Protein AF-A0A920QYG7-F1 (afdb_monomer_lite)

Secondary structure (DSSP, 8-state):
-EEEEEEEEEEETTTTEEE-GGGEETTEETTT-PBPEEEEEEEEEE-GGGGHHHHH--TT----HHHHTT--

Foldseek 3Di:
DKDKDKDWFWAFPVVRDTDDPVQQDPQAGVPPRGHTDIDTDTDMDDPCVVCLVVQLPCVPPDDDPVVNVVSD

Radius of gyration: 15.48 Å; chains: 1; bounding box: 36×17×38 Å

pLDDT: mean 88.26, std 9.78, range [44.19, 97.06]

Structure (mmCIF, N/CA/C/O backbone):
data_AF-A0A920QYG7-F1
#
_entry.id   AF-A0A920QYG7-F1
#
loop_
_atom_site.group_PDB
_atom_site.id
_atom_site.type_symbol
_atom_site.label_atom_id
_atom_site.label_alt_id
_atom_site.label_comp_id
_atom_site.label_asym_id
_atom_site.label_entity_id
_atom_site.label_seq_id
_atom_site.pdbx_PDB_ins_code
_atom_site.Cartn_x
_atom_site.Cartn_y
_atom_site.Cartn_z
_atom_site.occupancy
_atom_site.B_iso_or_equiv
_atom_site.auth_seq_id
_atom_site.auth_comp_id
_atom_site.auth_asym_id
_atom_site.auth_atom_id
_atom_site.pdbx_PDB_model_num
ATOM 1 N N . MET A 1 1 ? -10.386 3.170 -15.444 1.00 72.62 1 MET A N 1
ATOM 2 C CA . MET A 1 1 ? -10.111 1.881 -14.765 1.00 72.62 1 MET A CA 1
ATOM 3 C C . MET A 1 1 ? -10.235 2.011 -13.253 1.00 72.62 1 MET A C 1
ATOM 5 O O . MET A 1 1 ? -9.314 1.669 -12.531 1.00 72.62 1 MET A O 1
ATOM 9 N N . ALA A 1 2 ? -11.385 2.471 -12.766 1.00 87.00 2 ALA A N 1
ATOM 10 C CA . ALA A 1 2 ? -11.682 2.500 -11.339 1.00 87.00 2 ALA A CA 1
ATOM 11 C C . ALA A 1 2 ? -12.889 1.599 -11.082 1.00 87.00 2 ALA A C 1
ATOM 13 O O . ALA A 1 2 ? -13.778 1.503 -11.933 1.00 87.00 2 ALA A O 1
ATOM 14 N N . TYR A 1 3 ? -12.901 0.905 -9.957 1.00 90.00 3 TYR A N 1
ATOM 15 C CA . TYR A 1 3 ? -14.032 0.097 -9.519 1.00 90.00 3 TYR A CA 1
ATOM 16 C C . TYR A 1 3 ? -14.174 0.194 -8.008 1.00 90.00 3 TYR A C 1
ATOM 18 O O . TYR A 1 3 ? -13.237 0.594 -7.319 1.00 90.00 3 TYR A O 1
ATOM 26 N N . ARG A 1 4 ? -15.361 -0.145 -7.511 1.00 91.69 4 ARG A N 1
ATOM 27 C CA . ARG A 1 4 ? -15.661 -0.155 -6.087 1.00 91.69 4 ARG A CA 1
ATOM 28 C C . ARG A 1 4 ? -15.839 -1.592 -5.631 1.00 91.69 4 ARG A C 1
ATOM 30 O O . ARG A 1 4 ? -16.604 -2.319 -6.260 1.00 91.69 4 ARG A O 1
ATOM 37 N N . ASP A 1 5 ? -15.155 -1.970 -4.563 1.00 91.06 5 ASP A N 1
ATOM 38 C CA . ASP A 1 5 ? -15.218 -3.322 -4.010 1.00 91.06 5 ASP A CA 1
ATOM 39 C C . ASP A 1 5 ? -15.051 -3.299 -2.487 1.00 91.06 5 ASP A C 1
ATOM 41 O O . ASP A 1 5 ? -14.608 -2.290 -1.926 1.00 91.06 5 ASP A O 1
ATOM 45 N N . LYS A 1 6 ? -15.436 -4.387 -1.818 1.00 92.44 6 LYS A N 1
ATOM 46 C CA . LYS A 1 6 ? -15.195 -4.581 -0.387 1.00 92.44 6 LYS A CA 1
ATOM 47 C C . LYS A 1 6 ? -13.880 -5.336 -0.212 1.00 92.44 6 LYS A C 1
ATOM 49 O O . LYS A 1 6 ? -13.732 -6.440 -0.725 1.00 92.44 6 LYS A O 1
ATOM 54 N N . ALA A 1 7 ? -12.946 -4.750 0.526 1.00 90.12 7 ALA A N 1
ATOM 55 C CA . ALA A 1 7 ? -11.660 -5.374 0.810 1.00 90.12 7 ALA A CA 1
ATOM 56 C C . ALA A 1 7 ? -11.158 -4.994 2.204 1.00 90.12 7 ALA A C 1
ATOM 58 O O . ALA A 1 7 ? -11.632 -4.034 2.822 1.00 90.12 7 ALA A O 1
ATOM 59 N N . THR A 1 8 ? -10.174 -5.746 2.684 1.00 92.62 8 THR A N 1
ATOM 60 C CA . THR A 1 8 ? -9.341 -5.329 3.809 1.00 92.62 8 THR A CA 1
ATOM 61 C C . THR A 1 8 ? -8.422 -4.204 3.342 1.00 92.62 8 THR A C 1
ATOM 63 O O . THR A 1 8 ? -7.717 -4.358 2.347 1.00 92.62 8 THR A O 1
ATOM 66 N N . VAL A 1 9 ? -8.450 -3.072 4.039 1.00 92.56 9 VAL A N 1
ATOM 67 C CA . VAL A 1 9 ? -7.665 -1.876 3.712 1.00 92.56 9 VAL A CA 1
ATOM 68 C C . VAL A 1 9 ? -6.737 -1.503 4.860 1.00 92.56 9 VAL A C 1
ATOM 70 O O . VAL A 1 9 ? -7.059 -1.747 6.027 1.00 92.56 9 VAL A O 1
ATOM 73 N N . ASN A 1 10 ? -5.615 -0.875 4.515 1.00 95.69 10 ASN A N 1
ATOM 74 C CA . ASN A 1 10 ? -4.705 -0.249 5.467 1.00 95.69 10 ASN A CA 1
ATOM 75 C C . ASN A 1 10 ? -5.356 1.031 5.998 1.00 95.69 10 ASN A C 1
ATOM 77 O O . ASN A 1 10 ? -5.744 1.899 5.214 1.00 95.69 10 ASN A O 1
ATOM 81 N N . TRP A 1 11 ? -5.495 1.155 7.313 1.00 95.75 11 TRP A N 1
ATOM 82 C CA . TRP A 1 11 ? -6.112 2.302 7.974 1.00 95.75 11 TRP A CA 1
ATOM 83 C C . TRP A 1 11 ? -5.129 2.975 8.926 1.00 95.75 11 TRP A C 1
ATOM 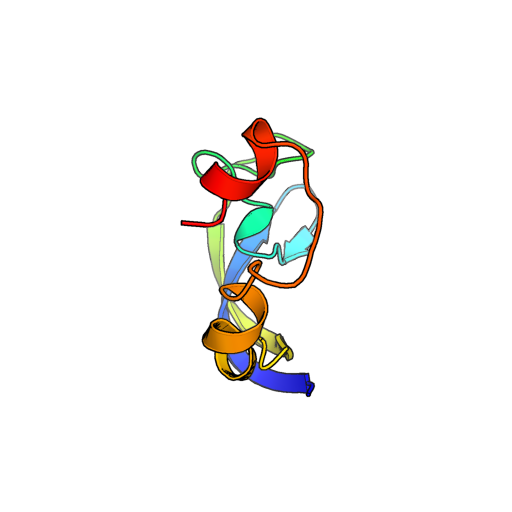85 O O . TRP A 1 11 ? -4.549 2.320 9.796 1.00 95.75 11 TRP A O 1
ATOM 95 N N . CYS A 1 12 ? -4.993 4.294 8.789 1.00 95.69 12 CYS A N 1
ATOM 96 C CA . CYS A 1 12 ? -4.236 5.128 9.712 1.00 95.69 12 CYS A CA 1
ATOM 97 C C . CYS A 1 12 ? -5.200 5.818 10.695 1.00 95.69 12 CYS A C 1
ATOM 99 O O . CYS A 1 12 ? -5.964 6.699 10.280 1.00 95.69 12 CYS A O 1
ATOM 101 N N . PRO A 1 13 ? -5.186 5.461 11.994 1.00 93.56 13 PRO A N 1
ATOM 102 C CA . PRO A 1 13 ? -6.097 6.039 12.983 1.00 93.56 13 PRO A CA 1
ATOM 103 C C . PRO A 1 13 ? -5.789 7.506 13.300 1.00 93.56 13 PRO A C 1
ATOM 105 O O . PRO A 1 13 ? -6.698 8.266 13.618 1.00 93.56 13 PRO A O 1
ATOM 108 N N . GLU A 1 14 ? -4.530 7.927 13.179 1.00 94.81 14 GLU A N 1
ATOM 109 C CA . GLU A 1 14 ? -4.133 9.314 13.439 1.00 94.81 14 GLU A CA 1
ATOM 110 C C . GLU A 1 14 ? -4.690 10.271 12.379 1.00 94.81 14 GLU A C 1
ATOM 112 O O . GLU A 1 14 ? -5.203 11.345 12.692 1.00 94.81 14 GLU A O 1
ATOM 117 N N . LEU A 1 15 ? -4.649 9.850 11.115 1.00 93.00 15 LEU A 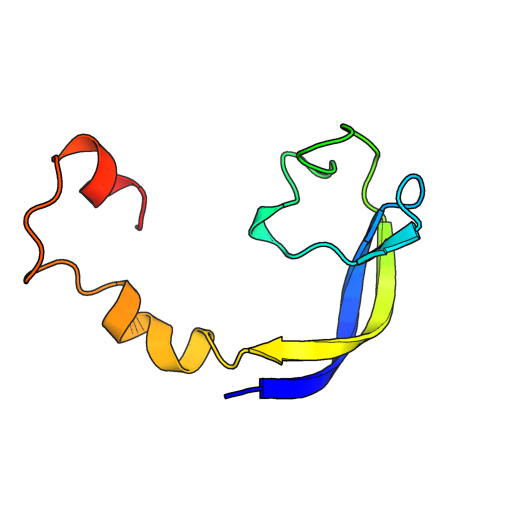N 1
ATOM 118 C CA . LEU A 1 15 ? -5.149 10.635 9.990 1.00 93.00 15 LEU A CA 1
ATOM 119 C C . LEU A 1 15 ? -6.633 10.401 9.692 1.00 93.00 15 LEU A C 1
ATOM 121 O O . LEU A 1 15 ? -7.216 11.151 8.910 1.00 93.00 15 LEU A O 1
ATOM 125 N N . ASN A 1 16 ? -7.231 9.366 10.286 1.00 92.75 16 ASN A N 1
ATOM 126 C CA . ASN A 1 16 ? -8.580 8.891 9.985 1.00 92.75 16 ASN A CA 1
ATOM 127 C C . ASN A 1 16 ? -8.821 8.696 8.479 1.00 92.75 16 ASN A C 1
ATOM 129 O O . ASN A 1 16 ? -9.828 9.146 7.926 1.00 92.75 16 ASN A O 1
ATOM 133 N N . THR A 1 17 ? -7.879 8.033 7.807 1.00 93.25 17 THR A N 1
ATOM 134 C CA . THR A 1 17 ? -7.964 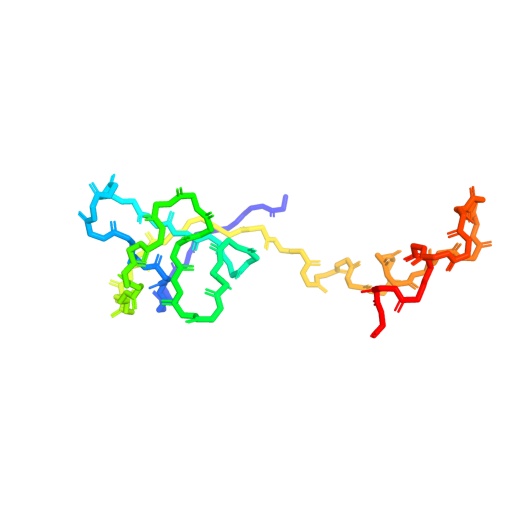7.744 6.372 1.00 93.25 17 THR A CA 1
ATOM 135 C C . THR A 1 17 ? -7.404 6.367 6.040 1.00 93.25 17 THR A C 1
ATOM 137 O O . THR A 1 17 ? -6.595 5.799 6.778 1.00 93.25 17 THR A O 1
ATOM 140 N N . VAL A 1 18 ? -7.830 5.849 4.889 1.00 94.06 18 VAL A N 1
ATOM 141 C CA . VAL A 1 18 ? -7.213 4.681 4.260 1.00 94.06 18 VAL A CA 1
ATOM 142 C C . VAL A 1 18 ? -5.873 5.058 3.626 1.00 94.06 18 VAL A C 1
ATOM 144 O O . VAL A 1 18 ? -5.704 6.191 3.167 1.00 94.06 18 VAL A O 1
ATOM 147 N N . LEU A 1 19 ? -4.955 4.096 3.584 1.00 95.00 19 LEU A N 1
ATOM 148 C CA . LEU A 1 19 ? -3.653 4.185 2.924 1.00 95.00 19 LEU A CA 1
ATOM 149 C C . LEU A 1 19 ? -3.568 3.172 1.777 1.00 95.00 19 LEU A C 1
ATOM 151 O O . LEU A 1 19 ? -4.103 2.062 1.874 1.00 95.00 19 LEU A O 1
ATOM 155 N N . ALA A 1 20 ? -2.872 3.536 0.700 1.00 93.31 20 ALA A N 1
ATOM 156 C CA . ALA A 1 20 ? -2.438 2.562 -0.301 1.00 93.31 20 ALA A CA 1
ATOM 157 C C . ALA A 1 20 ? -1.318 1.668 0.266 1.00 93.31 20 ALA A C 1
ATOM 159 O O . ALA A 1 20 ? -0.707 2.000 1.282 1.00 93.31 20 ALA A O 1
ATOM 160 N N . ASN A 1 21 ? -1.037 0.531 -0.375 1.00 92.31 21 ASN A N 1
ATOM 161 C CA . ASN A 1 21 ? 0.000 -0.396 0.097 1.00 92.31 21 ASN A CA 1
ATOM 162 C C . ASN A 1 21 ? 1.388 0.251 0.095 1.00 92.31 21 ASN A C 1
ATOM 164 O O . ASN A 1 21 ? 2.169 0.042 1.015 1.00 92.31 21 ASN A O 1
ATOM 168 N N . GLU A 1 22 ? 1.663 1.085 -0.903 1.00 92.19 22 GLU A N 1
ATOM 169 C CA . GLU A 1 22 ? 2.946 1.760 -1.094 1.00 92.19 22 GLU A CA 1
ATOM 170 C C . GLU A 1 22 ? 3.227 2.818 -0.015 1.00 92.19 22 GLU A C 1
ATOM 172 O O . GLU A 1 22 ? 4.373 3.212 0.164 1.00 92.19 22 GLU A O 1
ATOM 177 N N . GLN A 1 23 ? 2.198 3.253 0.723 1.00 94.81 23 GLN A N 1
ATOM 178 C CA . GLN A 1 23 ? 2.312 4.235 1.808 1.00 94.81 23 GLN A CA 1
ATOM 179 C C . GLN A 1 23 ? 2.554 3.586 3.178 1.00 94.81 23 GLN A C 1
ATOM 181 O O . GLN A 1 23 ? 2.621 4.286 4.191 1.00 94.81 23 GLN A O 1
ATOM 186 N N . VAL A 1 24 ? 2.629 2.252 3.231 1.00 95.38 24 VAL A N 1
ATOM 187 C CA . VAL A 1 24 ? 2.880 1.490 4.455 1.00 95.38 24 VAL A CA 1
ATOM 188 C C . VAL A 1 24 ? 4.321 0.992 4.443 1.00 95.38 24 VAL A C 1
ATOM 190 O O . VAL A 1 24 ? 4.661 0.060 3.718 1.00 95.38 24 VAL A O 1
ATOM 193 N N . ILE A 1 25 ? 5.165 1.587 5.283 1.00 95.62 25 ILE A N 1
ATOM 194 C CA . ILE A 1 25 ? 6.580 1.230 5.427 1.00 95.62 25 ILE A CA 1
ATOM 195 C C . ILE A 1 25 ? 6.775 0.587 6.798 1.00 95.62 25 ILE A C 1
ATOM 197 O O . ILE A 1 25 ? 6.465 1.193 7.822 1.00 95.62 25 ILE A O 1
ATOM 201 N N . ASP A 1 26 ? 7.241 -0.664 6.826 1.00 93.94 26 ASP A N 1
ATOM 202 C CA . ASP A 1 26 ? 7.426 -1.454 8.055 1.00 93.94 26 ASP A CA 1
ATOM 203 C C . ASP A 1 26 ? 6.180 -1.482 8.969 1.00 93.94 26 ASP A C 1
ATOM 205 O O . ASP A 1 26 ? 6.268 -1.400 10.196 1.00 93.94 26 ASP A O 1
ATOM 209 N N . GLY A 1 27 ? 4.990 -1.574 8.361 1.00 93.62 27 GLY A N 1
ATOM 210 C CA . GLY A 1 27 ? 3.704 -1.599 9.073 1.00 93.62 27 GLY A CA 1
ATOM 211 C C . GLY A 1 27 ? 3.242 -0.239 9.610 1.00 93.62 27 GLY A C 1
ATOM 212 O O . GLY A 1 27 ? 2.303 -0.182 10.407 1.00 93.62 27 GLY A O 1
ATOM 213 N N . LYS A 1 28 ? 3.887 0.855 9.192 1.00 96.25 28 LYS A N 1
ATOM 214 C CA . LYS A 1 28 ? 3.591 2.220 9.633 1.00 96.25 28 LYS A CA 1
ATOM 215 C C . LYS A 1 28 ? 3.273 3.137 8.463 1.00 96.25 28 LYS A C 1
ATOM 217 O O . LYS A 1 28 ? 3.752 2.934 7.353 1.00 96.25 28 LYS A O 1
ATOM 222 N N . ASP A 1 29 ? 2.477 4.161 8.735 1.00 95.75 29 ASP A N 1
ATOM 223 C CA . ASP A 1 29 ? 2.220 5.255 7.801 1.00 95.75 29 ASP A CA 1
ATOM 224 C C . ASP A 1 29 ? 3.538 5.968 7.452 1.00 95.75 29 ASP A C 1
ATOM 226 O O . ASP A 1 29 ? 4.258 6.414 8.350 1.00 95.75 29 ASP A O 1
ATOM 230 N N . GLU A 1 30 ? 3.852 6.091 6.160 1.00 94.38 30 GLU A N 1
ATOM 231 C CA . GLU A 1 30 ? 5.074 6.745 5.664 1.00 94.38 30 GLU A CA 1
ATOM 232 C C . GLU A 1 30 ? 5.262 8.187 6.169 1.00 94.38 30 GLU A C 1
ATOM 234 O O . GLU A 1 30 ? 6.389 8.677 6.272 1.00 94.38 30 GLU A O 1
ATOM 239 N N . ARG A 1 31 ? 4.164 8.887 6.469 1.00 93.06 31 ARG A N 1
ATOM 240 C CA . ARG A 1 31 ? 4.140 10.315 6.786 1.00 93.06 31 ARG A CA 1
ATOM 241 C C . ARG A 1 31 ? 4.119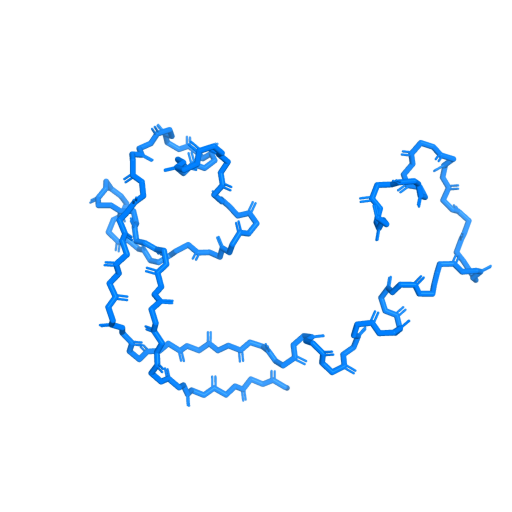 10.573 8.281 1.00 93.06 31 ARG A C 1
ATOM 243 O O . ARG A 1 31 ? 4.783 11.503 8.735 1.00 93.06 31 ARG A O 1
ATOM 250 N N . THR A 1 32 ? 3.324 9.817 9.034 1.00 95.06 32 THR A N 1
ATOM 251 C CA . THR A 1 32 ? 3.162 10.045 10.484 1.00 95.06 32 THR A CA 1
ATOM 252 C C . THR A 1 32 ? 3.947 9.054 11.335 1.00 95.06 32 THR A C 1
ATOM 254 O O . THR A 1 32 ? 4.209 9.327 12.504 1.00 95.06 32 THR A O 1
ATOM 257 N N . GLY A 1 33 ? 4.342 7.905 10.778 1.00 93.94 33 GLY A N 1
ATOM 258 C CA . GLY A 1 33 ? 4.930 6.803 11.539 1.00 93.94 33 GLY A CA 1
ATOM 259 C C . GLY A 1 33 ? 3.930 6.082 12.450 1.00 93.94 33 GLY A C 1
ATOM 260 O O . GLY A 1 33 ? 4.343 5.236 13.249 1.00 93.94 33 GLY A O 1
ATOM 261 N N . ALA A 1 34 ? 2.636 6.406 12.348 1.00 95.31 34 ALA A N 1
ATOM 262 C CA . ALA A 1 34 ? 1.575 5.753 13.101 1.00 95.31 34 ALA A CA 1
ATOM 263 C C . ALA A 1 34 ? 1.430 4.288 12.684 1.00 95.31 34 ALA A C 1
ATOM 265 O O . ALA A 1 34 ? 1.635 3.935 11.523 1.00 95.31 34 ALA A O 1
ATOM 266 N N . GLU A 1 35 ? 1.047 3.438 13.635 1.00 97.06 35 GLU A N 1
ATOM 267 C CA . GLU A 1 35 ? 0.787 2.027 13.366 1.00 97.06 35 GLU A CA 1
ATOM 268 C C . GLU A 1 35 ? -0.453 1.860 12.482 1.00 97.06 35 GLU A C 1
ATOM 270 O O . GLU A 1 35 ? -1.508 2.454 12.733 1.00 97.06 35 GLU A O 1
ATOM 275 N N . VAL A 1 36 ? -0.310 1.049 11.435 1.00 96.94 36 VAL A N 1
ATOM 276 C CA . VAL A 1 36 ? -1.384 0.759 10.486 1.00 96.94 36 VAL A CA 1
ATOM 277 C C . VAL A 1 36 ? -2.208 -0.418 10.988 1.00 96.94 36 VAL A C 1
ATOM 279 O O . VAL A 1 36 ? -1.676 -1.476 11.322 1.00 96.94 36 VAL A O 1
ATOM 282 N N . ILE A 1 37 ? -3.530 -0.257 10.978 1.00 95.69 37 ILE A N 1
ATOM 283 C CA . ILE A 1 37 ? -4.472 -1.338 11.288 1.00 95.69 37 ILE A CA 1
ATOM 284 C C . ILE A 1 37 ? -5.225 -1.776 10.033 1.00 95.69 37 ILE A C 1
ATOM 286 O O . ILE A 1 37 ? -5.400 -1.006 9.092 1.00 95.69 37 ILE A O 1
ATOM 290 N N . HIS A 1 38 ? -5.713 -3.014 10.033 1.00 93.75 38 HIS A N 1
ATOM 291 C CA . HIS A 1 38 ? -6.463 -3.577 8.913 1.00 93.75 38 HIS A CA 1
ATOM 292 C C . HIS A 1 38 ? -7.964 -3.542 9.202 1.00 93.75 38 HIS A C 1
ATOM 294 O O . HIS A 1 38 ? -8.415 -4.077 10.214 1.00 93.75 38 HIS A O 1
ATOM 300 N N . THR A 1 39 ? -8.745 -2.937 8.305 1.00 91.62 39 THR A N 1
ATOM 301 C CA . THR A 1 39 ? -10.209 -2.825 8.448 1.00 91.62 39 THR A CA 1
ATOM 302 C C . THR A 1 39 ? -10.910 -3.272 7.169 1.00 91.62 39 THR A C 1
ATOM 304 O O . THR A 1 39 ? -10.428 -3.000 6.075 1.00 91.62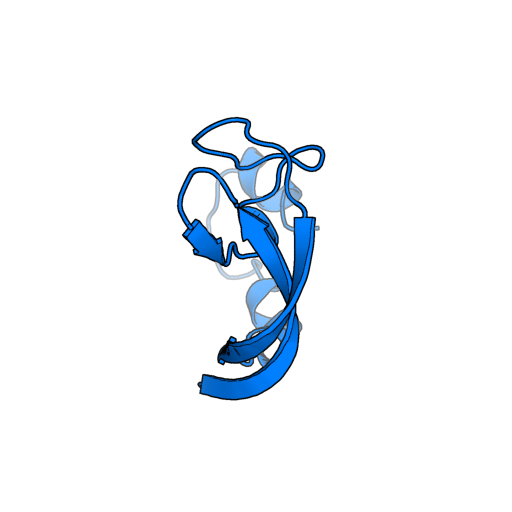 39 THR A O 1
ATOM 307 N N . GLU A 1 40 ? -12.060 -3.946 7.268 1.00 92.56 40 GLU A N 1
ATOM 308 C CA . GLU A 1 40 ? -12.905 -4.201 6.095 1.00 92.56 40 GLU A CA 1
ATOM 309 C C . GLU A 1 40 ? -13.709 -2.950 5.718 1.00 92.56 40 GLU A C 1
ATOM 311 O O . GLU A 1 40 ? -14.565 -2.499 6.481 1.00 92.56 40 GLU A O 1
ATOM 316 N N . MET A 1 41 ? -13.504 -2.426 4.510 1.00 90.50 41 MET A N 1
ATOM 317 C CA . MET A 1 41 ? -14.273 -1.295 3.986 1.00 90.50 41 MET A CA 1
ATOM 318 C C . MET A 1 41 ? -14.578 -1.457 2.500 1.00 90.50 41 MET A C 1
ATOM 320 O O . MET A 1 41 ? -13.864 -2.114 1.747 1.00 90.50 41 MET A O 1
ATOM 324 N N . THR A 1 42 ? -15.662 -0.814 2.061 1.00 91.88 42 THR A N 1
ATOM 325 C CA . THR A 1 42 ? -15.882 -0.579 0.633 1.00 91.88 42 THR A CA 1
ATOM 326 C C . THR A 1 42 ? -15.027 0.605 0.196 1.00 91.88 42 THR A C 1
ATOM 328 O O . THR A 1 42 ? -15.172 1.699 0.747 1.0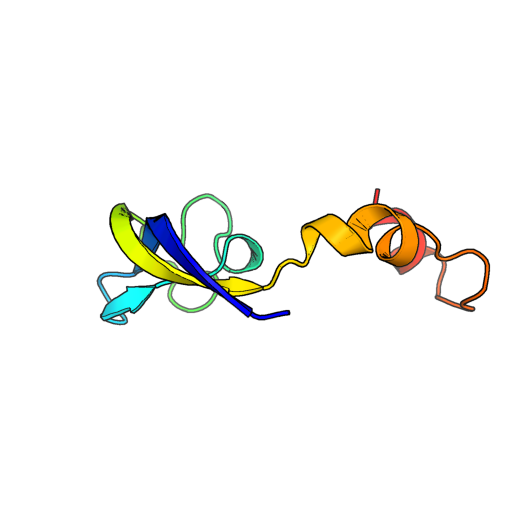0 91.88 42 THR A O 1
ATOM 331 N N . GLN A 1 43 ? -14.149 0.397 -0.781 1.00 88.31 43 GLN A N 1
ATOM 332 C CA . GLN A 1 43 ? -13.230 1.416 -1.292 1.00 88.31 43 GLN A CA 1
ATOM 333 C C . GLN A 1 43 ? -13.182 1.433 -2.818 1.00 88.31 43 GLN A C 1
ATOM 335 O O . GLN A 1 43 ? -13.709 0.546 -3.493 1.00 88.31 43 GLN A O 1
ATOM 340 N N . TRP A 1 44 ? -12.586 2.501 -3.347 1.00 88.69 44 TRP A N 1
ATOM 341 C CA . TRP A 1 44 ? -12.304 2.650 -4.766 1.00 88.69 44 TRP A CA 1
ATOM 342 C C . TRP A 1 44 ? -10.894 2.163 -5.070 1.00 88.69 44 TRP A C 1
ATOM 344 O O . TRP A 1 44 ? -9.938 2.566 -4.416 1.00 88.69 44 TRP A O 1
ATOM 354 N N . PHE A 1 45 ? -10.773 1.341 -6.104 1.00 86.56 45 PHE A N 1
ATOM 355 C CA . PHE A 1 45 ? -9.516 0.751 -6.535 1.00 86.56 45 PHE A CA 1
ATOM 356 C C . PHE A 1 45 ? -9.277 1.051 -8.006 1.00 86.56 45 PHE A C 1
ATOM 358 O O . PHE A 1 45 ? -10.202 1.002 -8.828 1.00 86.56 45 PHE A O 1
ATOM 365 N N . PHE A 1 46 ? -8.020 1.301 -8.359 1.00 88.94 46 PHE A N 1
ATOM 366 C CA . PHE A 1 46 ? -7.597 1.254 -9.749 1.00 88.94 46 PHE A CA 1
ATOM 367 C C . PHE A 1 46 ? -7.297 -0.188 -10.146 1.00 88.94 46 PHE A C 1
ATOM 369 O O . PHE A 1 46 ? -6.698 -0.946 -9.389 1.00 88.94 46 PHE A O 1
ATOM 376 N N . ARG A 1 47 ? -7.674 -0.579 -11.367 1.00 90.56 47 ARG A N 1
ATOM 377 C CA . ARG A 1 47 ? -7.300 -1.890 -11.935 1.00 90.56 47 ARG A CA 1
ATOM 378 C C . ARG A 1 47 ? -5.842 -1.881 -12.414 1.00 90.56 47 ARG A C 1
ATOM 380 O O . ARG A 1 47 ? -5.589 -2.189 -13.575 1.00 90.56 47 ARG A O 1
ATOM 387 N N . ILE A 1 48 ? -4.911 -1.470 -11.555 1.00 88.06 48 ILE A N 1
ATOM 388 C CA . ILE A 1 48 ? -3.493 -1.293 -11.902 1.00 88.06 48 ILE A CA 1
ATOM 389 C C . ILE A 1 48 ? -2.819 -2.621 -12.254 1.00 88.06 48 ILE A C 1
ATOM 391 O O . ILE A 1 48 ? -1.986 -2.664 -13.146 1.00 88.06 48 ILE A O 1
ATOM 395 N N . THR A 1 49 ? -3.275 -3.729 -11.667 1.00 88.81 49 THR A N 1
ATOM 396 C CA . THR A 1 49 ? -2.778 -5.080 -11.970 1.00 88.81 49 THR A CA 1
ATOM 397 C C . THR A 1 49 ? -2.967 -5.487 -13.429 1.00 88.81 49 THR A C 1
ATOM 399 O O . THR A 1 49 ? -2.183 -6.272 -13.947 1.00 88.81 49 THR A O 1
ATOM 402 N N . LYS A 1 50 ? -3.960 -4.925 -14.134 1.00 89.94 50 LYS A N 1
ATOM 403 C CA . LYS A 1 50 ? -4.132 -5.146 -15.579 1.00 89.94 50 LYS A CA 1
ATOM 404 C C . LYS A 1 50 ? -2.977 -4.559 -16.407 1.00 89.94 50 LYS A C 1
ATOM 406 O O . LYS A 1 50 ? -2.791 -4.967 -17.545 1.00 89.94 50 LYS A O 1
ATOM 411 N N . TYR A 1 51 ? -2.235 -3.616 -15.841 1.00 88.69 51 TYR A N 1
ATOM 412 C CA . TYR A 1 51 ? -1.099 -2.951 -16.468 1.00 88.69 51 TYR A CA 1
ATOM 413 C C . TYR A 1 51 ? 0.245 -3.443 -15.930 1.00 88.69 51 TYR A C 1
ATOM 415 O O . TYR A 1 51 ? 1.258 -2.823 -16.222 1.00 88.69 51 TYR A O 1
ATOM 423 N N . ALA A 1 52 ? 0.277 -4.522 -15.140 1.00 89.31 52 ALA A N 1
ATOM 424 C CA . ALA A 1 52 ? 1.514 -5.000 -14.528 1.00 89.31 52 ALA A CA 1
ATOM 425 C C . ALA A 1 52 ? 2.605 -5.276 -15.578 1.00 89.31 52 ALA A C 1
ATOM 427 O O . ALA A 1 52 ? 3.710 -4.773 -15.432 1.00 89.31 52 ALA A O 1
ATOM 428 N N . ASP A 1 53 ? 2.272 -5.973 -16.669 1.00 88.88 53 ASP A N 1
ATOM 429 C CA . ASP A 1 53 ? 3.239 -6.300 -17.728 1.00 88.88 53 ASP A CA 1
ATOM 430 C C . ASP A 1 53 ? 3.776 -5.049 -18.444 1.00 88.88 53 ASP A C 1
ATOM 432 O O . ASP A 1 53 ? 4.966 -4.962 -18.727 1.00 88.88 53 ASP A O 1
ATOM 436 N N . GLU A 1 54 ? 2.919 -4.055 -18.698 1.00 88.38 54 GLU A N 1
ATOM 437 C CA . GLU A 1 54 ? 3.333 -2.783 -19.309 1.00 88.38 54 GLU A CA 1
ATOM 438 C C . GLU A 1 54 ? 4.188 -1.941 -18.351 1.00 88.38 54 GLU A C 1
ATOM 440 O O . GLU A 1 54 ? 5.147 -1.308 -18.780 1.00 88.38 54 GLU A O 1
ATOM 445 N N . LEU A 1 55 ? 3.865 -1.938 -17.052 1.00 87.62 55 LEU A N 1
ATOM 446 C CA . LEU A 1 55 ? 4.639 -1.226 -16.030 1.00 87.62 55 LEU A CA 1
ATOM 447 C C . LEU A 1 55 ? 6.010 -1.874 -15.780 1.00 87.62 55 LEU A C 1
ATOM 449 O O . LEU A 1 55 ? 6.950 -1.164 -15.430 1.00 87.62 55 LEU A O 1
ATOM 453 N N . LEU A 1 56 ? 6.119 -3.192 -15.972 1.00 87.94 56 LEU A N 1
ATOM 454 C CA . LEU A 1 56 ? 7.368 -3.952 -15.880 1.00 87.94 56 LEU A CA 1
ATOM 455 C C . LEU A 1 56 ? 8.218 -3.875 -17.161 1.00 87.94 56 LEU A C 1
ATOM 457 O O . LEU A 1 56 ? 9.395 -4.237 -17.136 1.00 87.94 56 LEU A O 1
ATOM 461 N N . ASP A 1 57 ? 7.667 -3.426 -18.292 1.00 87.31 57 ASP A N 1
ATOM 462 C CA . ASP A 1 57 ? 8.444 -3.230 -19.516 1.00 87.31 57 ASP A CA 1
ATOM 463 C C . ASP A 1 57 ? 9.073 -1.834 -19.567 1.00 87.31 57 ASP A C 1
ATOM 465 O O . ASP A 1 57 ? 8.537 -0.879 -20.125 1.00 87.31 57 ASP A O 1
ATOM 469 N N . HIS A 1 58 ? 10.282 -1.729 -19.028 1.00 80.69 58 HIS A N 1
ATOM 470 C CA . HIS A 1 58 ? 11.088 -0.505 -19.069 1.00 80.69 58 HIS A CA 1
ATOM 471 C C . HIS A 1 58 ? 11.994 -0.416 -20.310 1.00 80.69 58 HIS A C 1
ATOM 473 O O . HIS A 1 58 ? 12.791 0.519 -20.408 1.00 80.69 58 HIS A O 1
ATOM 479 N N . SER A 1 59 ? 11.932 -1.377 -21.245 1.00 83.94 59 SER A N 1
ATOM 480 C CA . SER A 1 59 ? 12.911 -1.511 -22.343 1.00 83.94 59 SER A CA 1
ATOM 481 C C . SER A 1 59 ? 12.982 -0.288 -23.263 1.00 83.94 59 SER A C 1
ATOM 483 O O . SER A 1 59 ? 14.014 -0.022 -23.880 1.00 83.94 59 SER A O 1
ATOM 485 N N . HIS A 1 60 ? 11.896 0.478 -23.323 1.00 86.19 60 HIS A N 1
ATOM 486 C CA . HIS A 1 60 ? 11.735 1.647 -24.175 1.00 86.19 60 HIS A CA 1
ATOM 487 C C . HIS A 1 60 ? 12.027 2.981 -23.463 1.00 86.19 60 HIS A C 1
ATOM 489 O O . HIS A 1 60 ? 11.846 4.038 -24.070 1.00 86.19 60 HIS A O 1
ATOM 495 N N . ILE A 1 61 ? 12.470 2.963 -22.196 1.00 85.81 61 ILE A N 1
ATOM 496 C CA . ILE A 1 61 ? 12.671 4.172 -21.387 1.00 85.81 61 ILE A CA 1
ATOM 497 C C . ILE A 1 61 ? 14.134 4.313 -20.932 1.00 85.81 61 ILE A C 1
ATOM 499 O O . ILE A 1 61 ? 14.704 3.419 -20.305 1.00 85.81 61 ILE A O 1
ATOM 503 N N . ASP A 1 62 ? 14.735 5.478 -21.188 1.00 84.94 62 ASP A N 1
ATOM 504 C CA . ASP A 1 62 ? 16.120 5.789 -20.806 1.00 84.94 62 ASP A CA 1
ATOM 505 C C . ASP A 1 62 ? 16.226 6.279 -19.348 1.00 84.94 62 ASP A C 1
ATOM 507 O O . ASP A 1 62 ? 16.394 7.467 -19.065 1.00 84.94 62 ASP A O 1
ATOM 511 N N . TRP A 1 63 ? 16.058 5.358 -18.393 1.00 84.88 63 TRP A N 1
ATOM 512 C CA . TRP A 1 63 ? 16.260 5.638 -16.965 1.00 84.88 63 TRP A CA 1
ATOM 513 C C . TRP A 1 63 ? 17.731 5.491 -16.540 1.00 84.88 63 TRP A C 1
ATOM 515 O O . TRP A 1 63 ? 18.441 4.619 -17.047 1.00 84.88 63 TRP A O 1
ATOM 525 N N . PRO A 1 64 ? 18.178 6.233 -15.509 1.00 85.25 64 PRO A N 1
ATOM 526 C CA . PRO A 1 64 ? 19.411 5.917 -14.794 1.00 85.25 64 PRO A CA 1
ATOM 527 C C . PRO A 1 64 ? 19.396 4.480 -14.245 1.00 85.25 64 PRO A C 1
ATOM 529 O O . PRO A 1 64 ? 18.406 4.050 -13.652 1.00 85.25 64 PRO A O 1
ATOM 532 N N . GLU A 1 65 ? 20.520 3.765 -14.354 1.00 79.38 65 GLU A N 1
ATOM 533 C CA . GLU A 1 65 ? 20.649 2.346 -13.956 1.00 79.38 65 GLU A CA 1
ATOM 534 C C . GLU A 1 65 ? 20.204 2.053 -12.513 1.00 79.38 65 GLU A C 1
ATOM 536 O O . GLU A 1 65 ? 19.638 1.002 -12.224 1.00 79.38 65 GLU A O 1
ATOM 541 N N . LYS A 1 66 ? 20.380 3.014 -11.597 1.00 79.19 66 LYS A N 1
ATOM 542 C CA . LYS A 1 66 ? 19.944 2.884 -10.198 1.00 79.19 66 LYS A CA 1
ATOM 543 C C . LYS A 1 66 ? 18.427 2.680 -10.054 1.00 79.19 66 LYS A C 1
ATOM 545 O O . LYS A 1 66 ? 17.998 2.096 -9.066 1.00 79.19 66 LYS A O 1
ATOM 550 N N . ILE A 1 67 ? 17.631 3.178 -11.001 1.00 76.12 67 ILE A N 1
ATOM 551 C CA . ILE A 1 67 ? 16.165 3.156 -10.929 1.00 76.12 67 ILE A CA 1
ATOM 552 C C . ILE A 1 67 ? 15.592 1.923 -11.641 1.00 76.12 67 ILE A C 1
ATOM 554 O O . ILE A 1 67 ? 14.617 1.354 -11.160 1.00 76.12 67 ILE A O 1
ATOM 558 N N . LYS A 1 68 ? 16.243 1.440 -12.710 1.00 69.62 68 LYS A N 1
ATOM 559 C CA . LYS A 1 68 ? 15.817 0.233 -13.446 1.00 69.62 68 LYS A CA 1
ATOM 560 C C . LYS A 1 68 ? 15.754 -1.024 -12.567 1.00 69.62 68 LYS A C 1
ATOM 562 O O . LYS A 1 68 ? 14.900 -1.872 -12.783 1.00 69.62 68 LYS A O 1
ATOM 567 N N . ASN A 1 69 ? 16.616 -1.120 -11.552 1.00 65.50 69 ASN A N 1
ATOM 568 C CA . ASN A 1 69 ? 16.687 -2.284 -10.660 1.00 65.50 69 ASN A CA 1
ATOM 569 C C . ASN A 1 69 ? 15.686 -2.252 -9.490 1.00 65.50 69 ASN A C 1
ATOM 571 O O . ASN A 1 69 ? 15.637 -3.209 -8.729 1.00 65.50 69 ASN A O 1
ATOM 575 N N . PHE A 1 70 ? 14.937 -1.160 -9.298 1.00 59.56 70 PHE A N 1
ATOM 576 C CA . PHE A 1 70 ? 14.005 -1.015 -8.167 1.00 59.56 70 PHE A CA 1
ATOM 577 C C . PHE A 1 70 ? 12.599 -1.556 -8.464 1.00 59.56 70 PHE A C 1
ATOM 579 O O . PHE A 1 70 ? 11.799 -1.709 -7.547 1.00 59.56 70 PHE A O 1
ATOM 586 N N . ALA A 1 71 ? 12.291 -1.803 -9.738 1.00 53.00 71 ALA A N 1
ATOM 587 C CA . ALA A 1 71 ? 10.971 -2.220 -10.206 1.00 53.00 71 ALA A CA 1
ATOM 588 C C . ALA A 1 71 ? 10.810 -3.751 -10.341 1.00 53.00 71 ALA A C 1
ATOM 590 O O . ALA A 1 71 ? 9.771 -4.200 -10.820 1.00 53.00 71 ALA A O 1
ATOM 591 N N . GLY A 1 72 ? 11.820 -4.537 -9.943 1.00 44.19 72 GLY A N 1
ATOM 592 C CA . GLY A 1 72 ? 11.842 -6.004 -10.032 1.00 44.19 72 GLY A CA 1
ATOM 593 C C . GLY A 1 72 ? 11.928 -6.690 -8.679 1.00 44.19 72 GLY A C 1
ATOM 594 O O . GLY A 1 72 ? 12.689 -6.190 -7.821 1.00 44.19 72 GLY A O 1
#

Sequence (72 aa):
MAYRDKATVNWCPELNTVLANEQVIDGKDERTGAEVIHTEMTQWFFRITKYADELLDHSHIDWPEKIKNFAG